Protein AF-A0A2E9BCG7-F1 (afdb_monomer_lite)

Foldseek 3Di:
DQQVCLCVPPVVVLVVVVVPDDPPPDDPVRVVVNCVVSCVSNVVSVVSNVVVVVVVVVVVVCVVVVD

Sequence (67 aa):
LGVQAPTIRFNIPLNNELQRLDISNSDESALALFRIKFESPWNRWNVIRSLNGVIAVCMLQLLLLQI

Structure (mmCIF, N/CA/C/O backbone):
data_AF-A0A2E9BCG7-F1
#
_entry.id   AF-A0A2E9BCG7-F1
#
loop_
_atom_site.group_PDB
_atom_site.id
_atom_site.type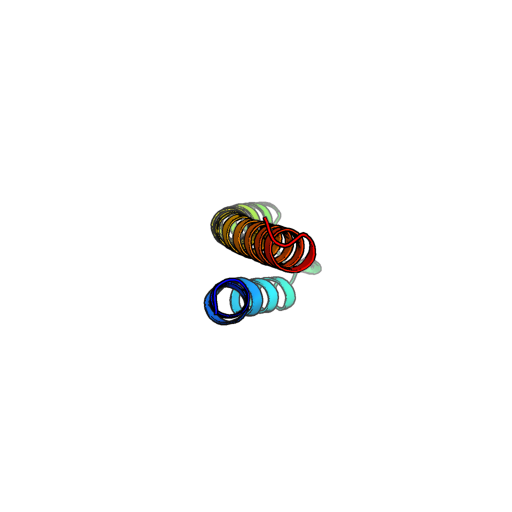_symbol
_atom_site.label_atom_id
_atom_site.label_alt_id
_atom_site.label_comp_id
_atom_site.label_asym_id
_atom_site.label_entity_id
_atom_site.label_seq_id
_atom_site.pdbx_PDB_ins_code
_atom_site.Cartn_x
_atom_site.Cartn_y
_atom_site.Cartn_z
_atom_site.occupancy
_atom_site.B_iso_or_equiv
_atom_site.auth_seq_id
_atom_site.auth_comp_id
_atom_site.auth_asym_id
_atom_site.auth_atom_id
_atom_site.pdbx_PDB_model_num
ATOM 1 N N . LEU A 1 1 ? -16.440 3.490 1.579 1.00 75.81 1 LEU A N 1
ATOM 2 C CA . LEU A 1 1 ? -15.574 3.689 0.384 1.00 75.81 1 LEU A CA 1
ATOM 3 C C . LEU A 1 1 ? -14.073 3.843 0.696 1.00 75.81 1 LEU A C 1
ATOM 5 O O . LEU A 1 1 ? -13.291 3.743 -0.239 1.00 75.81 1 LEU A O 1
ATOM 9 N N . GLY A 1 2 ? -13.644 4.034 1.955 1.00 88.06 2 GLY A N 1
ATOM 10 C CA . GLY A 1 2 ? -12.247 4.373 2.296 1.00 88.06 2 GLY A CA 1
ATOM 11 C C . GLY A 1 2 ? -11.168 3.372 1.858 1.00 88.06 2 GLY A C 1
ATOM 12 O O . GLY A 1 2 ? -10.102 3.786 1.422 1.00 88.06 2 GLY A O 1
ATOM 13 N N . VAL A 1 3 ? -11.448 2.066 1.890 1.00 94.31 3 VAL A N 1
ATOM 14 C CA . VAL A 1 3 ? -10.530 1.030 1.369 1.00 94.31 3 VAL A CA 1
ATOM 15 C C . VAL A 1 3 ? -10.722 0.830 -0.143 1.00 94.31 3 VAL A C 1
ATOM 17 O O . VAL A 1 3 ? -9.756 0.674 -0.895 1.00 94.31 3 VAL A O 1
ATOM 20 N N . GLN A 1 4 ? -11.972 0.893 -0.614 1.00 96.19 4 GLN A N 1
ATOM 21 C CA . GLN A 1 4 ? -12.317 0.435 -1.965 1.00 96.19 4 GLN A CA 1
ATOM 22 C C . GLN A 1 4 ? -11.957 1.475 -3.027 1.00 96.19 4 GLN A C 1
ATOM 24 O O . GLN A 1 4 ? -11.489 1.114 -4.103 1.00 96.19 4 GLN A O 1
ATOM 29 N N . ALA A 1 5 ? -12.101 2.766 -2.715 1.00 95.81 5 ALA A N 1
ATOM 30 C CA . ALA A 1 5 ? -11.769 3.838 -3.647 1.00 95.81 5 ALA A CA 1
ATOM 31 C C . ALA A 1 5 ? -10.262 3.890 -3.980 1.00 95.81 5 ALA A C 1
ATOM 33 O O . ALA A 1 5 ? -9.946 3.862 -5.171 1.00 95.81 5 ALA A O 1
ATOM 34 N N . PRO A 1 6 ? -9.318 3.866 -3.008 1.00 95.62 6 PRO A N 1
ATOM 35 C CA . PRO A 1 6 ? -7.892 3.754 -3.320 1.00 95.62 6 PRO A CA 1
ATOM 36 C C . PRO A 1 6 ? -7.547 2.480 -4.093 1.00 95.62 6 PRO A C 1
ATOM 38 O O . PRO A 1 6 ? -6.680 2.493 -4.968 1.00 95.62 6 PRO A O 1
ATOM 41 N N . THR A 1 7 ? -8.226 1.372 -3.785 1.00 96.94 7 THR A N 1
ATOM 42 C CA . THR A 1 7 ? -7.999 0.083 -4.450 1.00 96.94 7 THR A CA 1
ATOM 43 C C . THR A 1 7 ? -8.336 0.164 -5.937 1.00 96.94 7 THR A C 1
ATOM 45 O O . THR A 1 7 ? -7.481 -0.121 -6.770 1.00 96.94 7 THR A O 1
ATOM 48 N N . ILE A 1 8 ? -9.542 0.628 -6.275 1.00 97.94 8 ILE A N 1
ATOM 49 C CA . ILE A 1 8 ? -10.025 0.709 -7.661 1.00 97.94 8 ILE A CA 1
ATOM 50 C C . ILE A 1 8 ? -9.280 1.780 -8.458 1.00 97.94 8 ILE A C 1
ATOM 52 O O . ILE A 1 8 ? -8.921 1.554 -9.609 1.00 97.94 8 ILE A O 1
ATOM 56 N N . ARG A 1 9 ? -9.058 2.959 -7.867 1.00 97.00 9 ARG A N 1
ATOM 57 C CA . ARG A 1 9 ? -8.512 4.112 -8.597 1.00 97.00 9 ARG A CA 1
ATOM 58 C C . ARG A 1 9 ? -7.004 4.055 -8.805 1.00 97.00 9 ARG A C 1
ATOM 60 O O . ARG A 1 9 ? -6.534 4.625 -9.780 1.00 97.00 9 ARG A O 1
ATOM 67 N N . PHE A 1 10 ? -6.260 3.424 -7.897 1.00 97.25 10 PHE A N 1
ATOM 68 C CA . PHE A 1 10 ? -4.797 3.494 -7.907 1.00 97.25 10 PHE A CA 1
ATOM 69 C C . PHE A 1 10 ? -4.143 2.120 -7.855 1.00 97.25 10 PHE A C 1
ATOM 71 O O . PHE A 1 10 ? -3.374 1.790 -8.750 1.00 97.25 10 PHE A O 1
ATOM 78 N N . ASN A 1 11 ? -4.464 1.298 -6.854 1.00 97.38 11 ASN A N 1
ATOM 79 C CA . ASN A 1 11 ? -3.743 0.037 -6.655 1.00 97.38 11 ASN A CA 1
ATOM 80 C C . ASN A 1 11 ? -3.980 -0.956 -7.806 1.00 97.38 11 ASN A C 1
ATOM 82 O O . ASN A 1 11 ? -3.022 -1.542 -8.294 1.00 97.38 11 ASN A O 1
ATOM 86 N N . ILE A 1 12 ? -5.225 -1.119 -8.276 1.00 98.31 12 ILE A N 1
ATOM 87 C CA . ILE A 1 12 ? -5.533 -2.008 -9.409 1.00 98.31 12 ILE A CA 1
ATOM 88 C C . ILE A 1 12 ? -4.833 -1.535 -10.698 1.00 98.31 12 ILE A C 1
ATOM 90 O O . ILE A 1 12 ? -4.115 -2.339 -11.289 1.00 98.31 12 ILE A O 1
ATOM 94 N N . PRO A 1 13 ? -4.959 -0.263 -11.136 1.00 98.25 13 PRO A N 1
ATOM 95 C CA . PRO A 1 13 ? -4.234 0.226 -12.309 1.00 98.25 13 PRO A CA 1
ATOM 96 C C . PRO A 1 13 ? -2.715 0.047 -12.222 1.00 98.25 13 PRO A C 1
ATOM 98 O O . PRO A 1 13 ? -2.124 -0.477 -13.163 1.00 98.25 13 PRO A O 1
ATOM 101 N N . LEU A 1 14 ? -2.102 0.403 -11.086 1.00 98.12 14 LEU A N 1
ATOM 102 C CA . LEU A 1 14 ? -0.658 0.257 -10.878 1.00 98.12 14 LEU A CA 1
ATOM 103 C C . LEU A 1 14 ? -0.230 -1.215 -10.927 1.00 98.12 14 LEU A C 1
ATOM 105 O O . LEU A 1 14 ? 0.749 -1.550 -11.588 1.00 98.12 14 LEU A O 1
ATOM 109 N N . ASN A 1 15 ? -0.976 -2.117 -10.284 1.00 98.19 15 ASN A N 1
ATOM 110 C CA . ASN A 1 15 ? -0.687 -3.552 -10.343 1.00 98.19 15 ASN A CA 1
ATOM 111 C C . ASN A 1 15 ? -0.810 -4.095 -11.776 1.00 98.19 15 ASN A C 1
ATOM 113 O O . ASN A 1 15 ? 0.000 -4.918 -12.192 1.00 98.19 15 ASN A O 1
ATOM 117 N N . ASN A 1 16 ? -1.781 -3.606 -12.552 1.00 98.38 16 ASN A N 1
ATOM 118 C CA . ASN A 1 16 ? -1.927 -3.987 -13.955 1.00 98.38 16 ASN A CA 1
ATOM 119 C C . ASN A 1 16 ? -0.756 -3.479 -14.813 1.00 98.38 16 ASN A C 1
ATOM 121 O O . ASN A 1 16 ? -0.369 -4.149 -15.766 1.00 98.38 16 ASN A O 1
ATOM 125 N N . GLU A 1 17 ? -0.201 -2.301 -14.512 1.00 96.88 17 GLU A N 1
ATOM 126 C CA . GLU A 1 17 ? 1.027 -1.808 -15.151 1.00 96.88 17 GLU A CA 1
ATOM 127 C C . GLU A 1 17 ? 2.230 -2.686 -14.805 1.00 96.88 17 GLU A C 1
ATOM 129 O O . GLU A 1 17 ? 2.947 -3.096 -15.713 1.00 96.88 17 GLU A O 1
ATOM 134 N N . LEU A 1 18 ? 2.398 -3.041 -13.526 1.00 97.00 18 LEU A N 1
ATOM 135 C CA . LEU A 1 18 ? 3.446 -3.961 -13.075 1.00 97.00 18 LEU A CA 1
ATOM 136 C C . LEU A 1 18 ? 3.349 -5.320 -13.780 1.00 97.00 18 LEU A C 1
ATOM 138 O O . LEU A 1 18 ? 4.360 -5.850 -14.221 1.00 97.00 18 LEU A O 1
ATOM 142 N N . GLN A 1 19 ? 2.142 -5.865 -13.942 1.00 97.56 19 GLN A N 1
ATOM 143 C CA . GLN A 1 19 ? 1.934 -7.150 -14.615 1.00 97.56 19 GLN A CA 1
ATOM 144 C C . GLN A 1 19 ? 2.273 -7.112 -16.116 1.00 97.56 19 GLN A C 1
ATOM 146 O O . GLN A 1 19 ? 2.597 -8.145 -16.695 1.00 97.56 19 GLN A O 1
ATOM 151 N N . ARG A 1 20 ? 2.190 -5.941 -16.758 1.00 96.38 20 ARG A N 1
ATOM 152 C CA . ARG A 1 20 ? 2.555 -5.762 -18.174 1.00 96.38 20 ARG A CA 1
ATOM 153 C C . ARG A 1 20 ? 4.044 -5.489 -18.389 1.00 96.38 20 ARG A C 1
ATOM 155 O O . ARG A 1 20 ? 4.467 -5.432 -19.540 1.00 96.38 20 ARG A O 1
ATOM 162 N N . LEU A 1 21 ? 4.818 -5.278 -17.326 1.00 95.94 21 LEU A N 1
ATOM 163 C CA . LEU A 1 21 ? 6.249 -5.020 -17.427 1.00 95.94 21 LEU A CA 1
ATOM 164 C C . LEU A 1 21 ? 6.981 -6.284 -17.896 1.00 95.94 21 LEU A C 1
ATOM 166 O O . LEU A 1 21 ? 6.972 -7.306 -17.213 1.00 95.94 21 LEU A O 1
ATOM 170 N N . ASP A 1 22 ? 7.649 -6.198 -19.042 1.00 95.06 22 ASP A N 1
ATOM 171 C CA . ASP A 1 22 ? 8.510 -7.268 -19.542 1.00 95.06 22 ASP A CA 1
ATOM 172 C C . ASP A 1 22 ? 9.890 -7.180 -18.884 1.00 95.06 22 ASP A C 1
ATOM 174 O O . ASP A 1 22 ? 10.761 -6.425 -19.313 1.00 95.06 22 ASP A O 1
ATOM 178 N N . ILE A 1 23 ? 10.079 -7.940 -17.808 1.00 93.44 23 ILE A N 1
ATOM 179 C CA . ILE A 1 23 ? 11.325 -7.945 -17.032 1.00 93.44 23 ILE A CA 1
ATOM 180 C C . ILE A 1 23 ? 12.477 -8.560 -17.835 1.00 93.44 23 ILE A C 1
ATOM 182 O O . ILE A 1 23 ? 13.616 -8.127 -17.693 1.00 93.44 23 ILE A O 1
ATOM 186 N N . SER A 1 24 ? 12.195 -9.554 -18.679 1.00 93.50 24 SER A N 1
ATOM 187 C CA . SER A 1 24 ? 13.222 -10.317 -19.395 1.00 93.50 24 SER A CA 1
ATOM 188 C C . SER A 1 24 ? 13.896 -9.510 -20.500 1.00 93.50 24 SER A C 1
ATOM 190 O O . SER A 1 24 ? 15.072 -9.732 -20.772 1.00 93.50 24 SER A O 1
ATOM 192 N N . ASN A 1 25 ? 13.165 -8.576 -21.112 1.00 93.19 25 ASN A N 1
ATOM 193 C CA . ASN A 1 25 ? 13.665 -7.748 -22.211 1.00 93.19 25 ASN A CA 1
ATOM 194 C C . ASN A 1 25 ? 13.957 -6.290 -21.809 1.00 93.19 25 ASN A C 1
ATOM 196 O O . ASN A 1 25 ? 14.338 -5.486 -22.661 1.00 93.19 25 ASN A O 1
ATOM 200 N N . SER A 1 26 ? 13.774 -5.927 -20.536 1.00 92.31 26 SER A N 1
ATOM 201 C CA . SER A 1 26 ? 14.047 -4.573 -20.042 1.00 92.31 26 SER A CA 1
ATOM 202 C C . SER A 1 26 ? 15.486 -4.420 -19.559 1.00 92.31 26 SER A C 1
ATOM 204 O O . SER A 1 26 ? 16.010 -5.278 -18.854 1.00 92.31 26 SER A O 1
ATOM 206 N N . ASP A 1 27 ? 16.098 -3.278 -19.871 1.00 94.69 27 ASP A N 1
ATOM 207 C CA . ASP A 1 27 ? 17.371 -2.882 -19.267 1.00 94.69 27 ASP A CA 1
ATOM 208 C C . ASP A 1 27 ? 17.208 -2.559 -17.768 1.00 94.69 27 ASP A C 1
ATOM 210 O O . ASP A 1 27 ? 16.160 -2.080 -17.320 1.00 94.69 27 ASP A O 1
ATOM 214 N N . GLU A 1 28 ? 18.270 -2.769 -16.990 1.00 94.75 28 GLU A N 1
ATOM 215 C CA . GLU A 1 28 ? 18.295 -2.544 -15.543 1.00 94.75 28 GLU A CA 1
ATOM 216 C C . GLU A 1 28 ? 17.936 -1.093 -15.187 1.00 94.75 28 GLU A C 1
ATOM 218 O O . GLU A 1 28 ? 17.175 -0.844 -14.245 1.00 94.75 28 GLU A O 1
ATOM 223 N N . SER A 1 29 ? 18.395 -0.125 -15.989 1.00 95.88 29 SER A N 1
ATOM 224 C CA . SER A 1 29 ? 18.062 1.288 -15.783 1.00 95.88 29 SER A CA 1
ATOM 225 C C . SER A 1 29 ? 16.564 1.568 -15.970 1.00 95.88 29 SER A C 1
ATOM 227 O O . SER A 1 29 ? 15.966 2.330 -15.203 1.00 95.88 29 SER A O 1
ATOM 229 N N . ALA A 1 30 ? 15.920 0.904 -16.935 1.00 94.69 30 ALA A N 1
ATOM 230 C CA . ALA A 1 30 ? 14.489 1.029 -17.189 1.00 94.69 30 ALA A CA 1
ATOM 231 C C . ALA A 1 30 ? 13.663 0.414 -16.050 1.00 94.69 30 ALA A C 1
ATOM 233 O O . ALA A 1 30 ? 12.681 1.017 -15.606 1.00 94.69 30 ALA A O 1
ATOM 234 N N . LEU A 1 31 ? 14.094 -0.736 -15.523 1.00 96.88 31 LEU A N 1
ATOM 235 C CA . LEU A 1 31 ? 13.470 -1.382 -14.366 1.00 96.88 31 LEU A CA 1
ATOM 236 C C . LEU A 1 31 ? 13.590 -0.525 -13.101 1.00 96.88 31 LEU A C 1
ATOM 238 O O . LEU A 1 31 ? 12.609 -0.365 -12.371 1.00 96.88 31 LEU A O 1
ATOM 242 N N . ALA A 1 32 ? 14.752 0.089 -12.862 1.00 96.50 32 ALA A N 1
ATOM 243 C CA . ALA A 1 32 ? 14.954 0.996 -11.734 1.00 96.50 32 ALA A CA 1
ATOM 244 C C . ALA A 1 32 ? 14.036 2.229 -11.818 1.00 96.50 32 ALA A C 1
ATOM 246 O O . ALA A 1 32 ? 13.390 2.603 -10.834 1.00 96.50 32 ALA A O 1
ATOM 247 N N . LEU A 1 33 ? 13.912 2.829 -13.005 1.00 96.12 33 LEU A N 1
ATOM 248 C CA . LEU A 1 33 ? 13.005 3.955 -13.235 1.00 96.12 33 LEU A CA 1
ATOM 249 C C . LE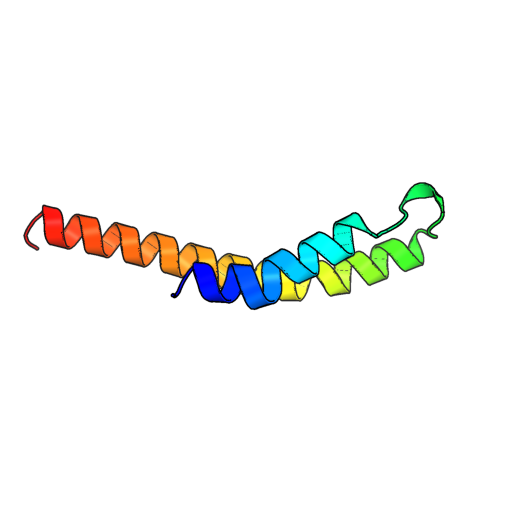U A 1 33 ? 11.534 3.560 -13.069 1.00 96.12 33 LEU A C 1
ATOM 251 O O . LEU A 1 33 ? 10.764 4.317 -12.472 1.00 96.12 33 LEU A O 1
ATOM 255 N N . PHE A 1 34 ? 11.137 2.388 -13.574 1.00 96.81 34 PHE A N 1
ATOM 256 C CA . PHE A 1 34 ? 9.788 1.861 -13.377 1.00 96.81 34 PHE A CA 1
ATOM 257 C C . PHE A 1 34 ? 9.491 1.680 -11.887 1.00 96.81 34 PHE A C 1
ATOM 259 O O . PHE A 1 34 ? 8.473 2.167 -11.396 1.00 96.81 34 PHE A O 1
ATOM 266 N N . ARG A 1 35 ? 10.413 1.049 -11.153 1.00 96.62 35 ARG A N 1
ATOM 267 C CA . ARG A 1 35 ? 10.288 0.804 -9.716 1.00 96.62 35 ARG A CA 1
ATOM 268 C C . ARG A 1 35 ? 10.046 2.095 -8.938 1.00 96.62 35 ARG A C 1
ATOM 270 O O . ARG A 1 35 ? 9.085 2.165 -8.180 1.00 96.62 35 ARG A O 1
ATOM 277 N N . ILE A 1 36 ? 10.845 3.137 -9.172 1.00 96.12 36 ILE A N 1
ATOM 278 C CA . ILE A 1 36 ? 10.683 4.439 -8.499 1.00 96.12 36 ILE A CA 1
ATOM 279 C C . ILE A 1 36 ? 9.296 5.040 -8.778 1.00 96.12 36 ILE A C 1
ATOM 281 O O . ILE A 1 36 ? 8.633 5.545 -7.867 1.00 96.12 36 ILE A O 1
ATOM 285 N N . LYS A 1 37 ? 8.841 4.973 -10.035 1.00 96.19 37 LYS A N 1
ATOM 286 C CA . LYS A 1 37 ? 7.533 5.500 -10.453 1.00 96.19 37 LYS A CA 1
ATOM 287 C C . LYS A 1 37 ? 6.363 4.701 -9.882 1.00 96.19 37 LYS A C 1
ATOM 289 O O . LYS A 1 37 ? 5.329 5.296 -9.596 1.00 96.19 37 LYS A O 1
ATOM 294 N N . PHE A 1 38 ? 6.524 3.393 -9.704 1.00 97.88 38 PHE A N 1
ATOM 295 C CA . PHE A 1 38 ? 5.509 2.509 -9.139 1.00 97.88 38 PHE A CA 1
ATOM 296 C C . PHE A 1 38 ? 5.432 2.629 -7.610 1.00 97.88 38 PHE A C 1
ATOM 298 O O . PHE A 1 38 ? 4.352 2.848 -7.060 1.00 97.88 38 PHE A O 1
ATOM 305 N N . GLU A 1 39 ? 6.567 2.527 -6.913 1.00 97.81 39 GLU A N 1
ATOM 306 C CA . GLU A 1 39 ? 6.609 2.391 -5.453 1.00 97.81 39 GLU A CA 1
ATOM 307 C C . GLU A 1 39 ? 6.022 3.605 -4.730 1.00 97.81 39 GLU A C 1
ATOM 309 O O . GLU A 1 39 ? 5.239 3.440 -3.797 1.00 97.81 39 GLU A O 1
ATOM 314 N N . SER A 1 40 ? 6.358 4.827 -5.152 1.00 96.25 40 SER A N 1
ATOM 315 C CA . SER A 1 40 ? 5.902 6.051 -4.478 1.00 96.25 40 SER A CA 1
ATOM 316 C C . SER A 1 40 ? 4.366 6.186 -4.426 1.00 96.25 40 SER A C 1
ATOM 318 O O . SER A 1 40 ? 3.804 6.272 -3.324 1.00 96.25 40 SER A O 1
ATOM 320 N N . PRO A 1 41 ? 3.633 6.168 -5.560 1.00 96.81 41 PRO A N 1
ATOM 321 C CA . PRO A 1 41 ? 2.176 6.233 -5.527 1.00 96.81 41 PRO A CA 1
ATOM 322 C C . PRO A 1 41 ? 1.550 4.974 -4.921 1.00 96.81 41 PRO A C 1
ATOM 324 O O . PRO A 1 41 ? 0.558 5.103 -4.199 1.00 96.81 41 PRO A O 1
ATOM 327 N N . TRP A 1 42 ? 2.115 3.786 -5.165 1.00 98.38 42 TRP A N 1
ATOM 328 C CA . TRP A 1 42 ? 1.584 2.539 -4.617 1.00 98.38 42 TRP A CA 1
ATOM 329 C C . TRP A 1 42 ? 1.635 2.541 -3.086 1.00 98.38 42 TRP A C 1
ATOM 331 O O . TRP A 1 42 ? 0.601 2.392 -2.435 1.00 98.38 42 TRP A O 1
ATOM 341 N N . ASN A 1 43 ? 2.800 2.831 -2.498 1.00 98.12 43 ASN A N 1
ATOM 342 C CA . ASN A 1 43 ? 2.982 2.880 -1.047 1.00 98.12 43 ASN A CA 1
ATOM 343 C C . ASN A 1 43 ? 2.067 3.921 -0.401 1.00 98.12 43 ASN A C 1
ATOM 345 O O . ASN A 1 43 ? 1.397 3.620 0.587 1.00 98.12 43 ASN A O 1
ATOM 349 N N . ARG A 1 44 ? 1.969 5.123 -0.983 1.00 97.44 44 ARG A N 1
ATOM 350 C CA . ARG A 1 44 ? 1.094 6.186 -0.466 1.00 97.44 44 ARG A CA 1
ATOM 351 C C . ARG A 1 44 ? -0.361 5.726 -0.362 1.00 97.44 44 ARG A C 1
ATOM 353 O O . ARG A 1 44 ? -0.992 5.885 0.683 1.00 97.44 44 ARG A O 1
ATOM 360 N N . TRP A 1 45 ? -0.904 5.151 -1.432 1.00 97.69 45 TRP A N 1
ATOM 361 C CA . TRP A 1 45 ? -2.300 4.709 -1.447 1.00 97.69 45 TRP A CA 1
ATOM 362 C C . TRP A 1 45 ? -2.532 3.443 -0.629 1.00 97.69 45 TRP A C 1
ATOM 364 O O . TRP A 1 45 ? -3.604 3.290 -0.041 1.00 97.69 45 TRP A O 1
ATOM 374 N N . ASN A 1 46 ? -1.531 2.572 -0.535 1.00 97.44 46 ASN A N 1
ATOM 375 C CA . ASN A 1 46 ? -1.582 1.395 0.312 1.00 97.44 46 ASN A CA 1
ATOM 376 C C . ASN A 1 46 ? -1.622 1.768 1.804 1.00 97.44 46 ASN A C 1
ATOM 378 O O . ASN A 1 46 ? -2.431 1.214 2.544 1.00 97.44 46 ASN A O 1
ATOM 382 N N . VAL A 1 47 ? -0.839 2.764 2.236 1.00 97.88 47 VAL A N 1
ATOM 383 C CA . VAL A 1 47 ? -0.884 3.295 3.611 1.00 97.88 47 VAL A CA 1
ATOM 384 C C . VAL A 1 47 ? -2.265 3.865 3.933 1.00 97.88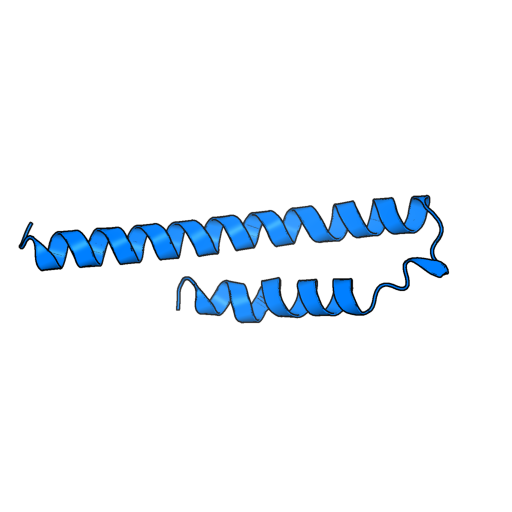 47 VAL A C 1
ATOM 386 O O . VAL A 1 47 ? -2.860 3.487 4.940 1.00 97.88 47 VAL A O 1
ATOM 389 N N . ILE A 1 48 ? -2.826 4.707 3.057 1.00 97.00 48 ILE A N 1
ATOM 390 C CA . ILE A 1 48 ? -4.174 5.273 3.247 1.00 97.00 48 ILE A CA 1
ATOM 391 C C . ILE A 1 48 ? -5.219 4.158 3.372 1.00 97.00 48 ILE A C 1
ATOM 393 O O . ILE A 1 48 ? -6.079 4.200 4.255 1.00 97.00 48 ILE A O 1
ATOM 397 N N . ARG A 1 49 ? -5.142 3.143 2.506 1.00 96.94 49 ARG A N 1
ATOM 398 C CA . ARG A 1 49 ? -6.046 1.989 2.521 1.00 96.94 49 ARG A CA 1
ATOM 399 C C . ARG A 1 49 ? -5.950 1.219 3.842 1.00 96.94 49 ARG A C 1
ATOM 401 O O . ARG A 1 49 ? -6.982 0.901 4.429 1.00 96.94 49 ARG A O 1
ATOM 408 N N . SER A 1 50 ? -4.737 0.959 4.321 1.00 97.44 50 SER A N 1
ATOM 409 C CA . SER A 1 50 ? -4.494 0.255 5.584 1.00 97.44 50 SER A CA 1
ATOM 410 C C . SER A 1 50 ? -5.005 1.040 6.789 1.00 97.44 50 SER A C 1
ATOM 412 O O . SER A 1 50 ? -5.703 0.469 7.620 1.00 97.44 50 SER A O 1
ATOM 414 N N . LEU A 1 51 ? -4.752 2.352 6.851 1.00 98.12 51 LEU A N 1
ATOM 415 C CA . LEU A 1 51 ? -5.266 3.208 7.926 1.00 98.12 51 LEU A CA 1
ATOM 416 C C . LEU A 1 51 ? -6.796 3.197 7.976 1.00 98.12 51 LEU A C 1
ATOM 418 O O . LEU A 1 51 ? -7.371 3.039 9.047 1.00 98.12 51 LEU A O 1
ATOM 422 N N . ASN A 1 52 ? -7.463 3.285 6.821 1.00 97.25 52 ASN A N 1
ATOM 423 C CA . ASN A 1 52 ? -8.922 3.167 6.754 1.00 97.25 52 ASN A CA 1
ATOM 424 C C . ASN A 1 52 ? -9.419 1.807 7.268 1.00 97.25 52 ASN A C 1
ATOM 426 O O . ASN A 1 52 ? -10.433 1.753 7.959 1.00 97.25 52 ASN A O 1
ATOM 430 N N . GLY A 1 53 ? -8.717 0.718 6.941 1.00 97.19 53 GLY A N 1
ATOM 431 C CA . GLY A 1 53 ? -9.040 -0.618 7.445 1.00 97.19 53 GLY A CA 1
ATOM 432 C C . GLY A 1 53 ? -8.897 -0.718 8.964 1.00 97.19 53 GLY A C 1
ATOM 433 O O . GLY A 1 53 ? -9.817 -1.179 9.631 1.00 97.19 53 GLY A O 1
ATOM 434 N N . VAL A 1 54 ? -7.783 -0.224 9.512 1.00 98.31 54 VAL A N 1
ATOM 435 C CA . VAL A 1 54 ? -7.539 -0.193 10.962 1.00 98.31 54 VAL A CA 1
ATOM 436 C C . VAL A 1 54 ? -8.602 0.636 11.677 1.00 98.31 54 VAL A C 1
ATOM 438 O O . VAL A 1 54 ? -9.179 0.160 12.645 1.00 98.31 54 VAL A O 1
ATOM 441 N N . ILE A 1 55 ? -8.916 1.836 11.179 1.00 97.81 55 ILE A N 1
ATOM 442 C CA . ILE A 1 55 ? -9.952 2.698 11.765 1.00 97.81 55 ILE A CA 1
ATOM 443 C C . ILE A 1 55 ? -11.308 1.993 11.755 1.00 97.81 55 ILE A C 1
ATOM 445 O O . ILE A 1 55 ? -11.978 1.967 12.781 1.00 97.81 55 ILE A O 1
ATOM 449 N N . ALA A 1 56 ? -11.700 1.387 10.630 1.00 96.88 56 ALA A N 1
ATOM 450 C CA . ALA A 1 56 ? -12.972 0.677 10.535 1.00 96.88 56 ALA A CA 1
ATOM 451 C C . ALA A 1 56 ? -13.063 -0.455 11.565 1.00 96.88 56 ALA A C 1
ATOM 453 O O . ALA A 1 56 ? -14.072 -0.581 12.252 1.00 96.88 56 ALA A O 1
ATOM 454 N N . VAL A 1 57 ? -11.992 -1.235 11.709 1.00 97.50 57 VAL A N 1
ATOM 455 C CA . VAL A 1 57 ? -11.899 -2.295 12.714 1.00 97.50 57 VAL A CA 1
ATOM 456 C C . VAL A 1 57 ? -11.978 -1.700 14.125 1.00 97.50 57 VAL A C 1
ATOM 458 O O . VAL A 1 57 ? -12.846 -2.089 14.890 1.00 97.50 57 VAL A O 1
ATOM 461 N N . CYS A 1 58 ? -11.192 -0.680 14.469 1.00 98.06 58 CYS A N 1
ATOM 462 C CA . CYS A 1 58 ? -11.293 -0.033 15.783 1.00 98.06 58 CYS A CA 1
ATOM 463 C C . CYS A 1 58 ? -12.713 0.471 16.089 1.00 98.06 58 CYS A C 1
ATOM 465 O O . CYS A 1 58 ? -13.210 0.252 17.188 1.00 98.06 58 CYS A O 1
ATOM 467 N N . MET A 1 59 ? -13.392 1.092 15.120 1.00 97.19 59 MET A N 1
ATOM 468 C CA . MET A 1 59 ? -14.774 1.559 15.285 1.00 97.19 59 MET A CA 1
ATOM 469 C C . MET A 1 59 ? -15.753 0.405 15.52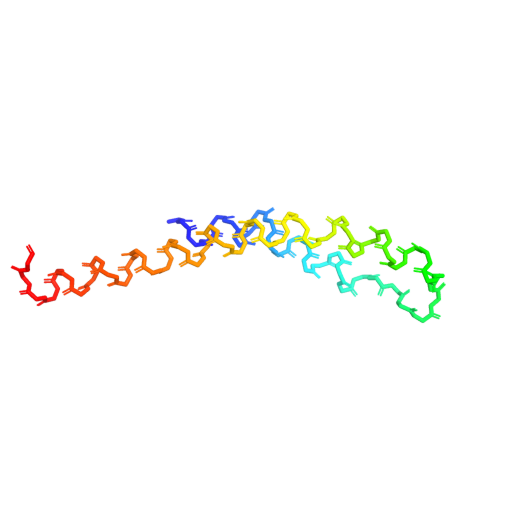4 1.00 97.19 59 MET A C 1
ATOM 471 O O . MET A 1 59 ? -16.639 0.529 16.365 1.00 97.19 59 MET A O 1
ATOM 475 N N . LEU A 1 60 ? -15.593 -0.718 14.817 1.00 97.44 60 LEU A N 1
ATOM 476 C CA . LEU A 1 60 ? -16.411 -1.914 15.036 1.00 97.44 60 LEU A CA 1
ATOM 477 C C . LEU A 1 60 ? -16.187 -2.499 16.434 1.00 97.44 60 LEU A C 1
ATOM 479 O O . LEU A 1 60 ? -17.151 -2.903 17.079 1.00 97.44 60 LEU A O 1
ATOM 483 N N . GLN A 1 61 ? -14.948 -2.498 16.926 1.00 97.75 61 GLN A N 1
ATOM 484 C CA . GLN A 1 61 ? -14.637 -2.936 18.285 1.00 97.75 61 GLN A CA 1
ATOM 485 C C . GLN A 1 61 ? -15.233 -2.011 19.346 1.00 97.75 61 GLN A C 1
ATOM 487 O O . GLN A 1 61 ? -15.792 -2.509 20.316 1.00 97.75 61 GLN A O 1
ATOM 492 N N . LEU A 1 62 ? -15.145 -0.690 19.169 1.00 97.94 62 LEU A N 1
ATOM 493 C CA . LEU A 1 62 ? -15.761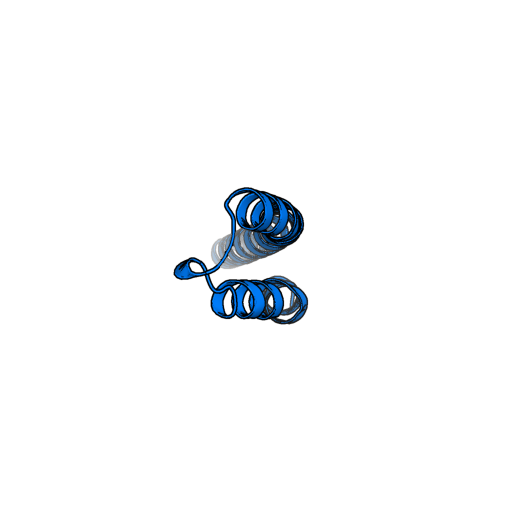 0.273 20.090 1.00 97.94 62 LEU A CA 1
ATOM 494 C C . LEU A 1 62 ? -17.280 0.076 20.148 1.00 97.94 62 LEU A C 1
ATOM 496 O O . LEU A 1 62 ? -17.841 -0.097 21.227 1.00 97.94 62 LEU A O 1
ATOM 500 N N . LEU A 1 63 ? -17.918 -0.054 18.980 1.00 97.56 63 LEU A N 1
ATOM 501 C CA . LEU A 1 63 ? -19.343 -0.363 18.875 1.00 97.56 63 LEU A CA 1
ATOM 502 C C . LEU A 1 63 ? -19.710 -1.680 19.577 1.00 97.56 63 LEU A C 1
ATOM 504 O O . LEU A 1 63 ? -20.710 -1.739 20.293 1.00 97.56 63 LEU A O 1
ATOM 508 N N . LEU A 1 64 ? -18.912 -2.733 19.376 1.00 97.88 64 LEU A N 1
ATOM 509 C CA . LEU A 1 64 ? -19.118 -4.038 20.007 1.00 97.88 64 LEU A CA 1
ATOM 510 C C . LEU A 1 64 ? -19.006 -3.956 21.534 1.00 97.88 64 LEU A C 1
ATOM 512 O O . LEU A 1 64 ? -19.785 -4.590 22.240 1.00 97.88 64 LEU A O 1
ATOM 516 N N . LEU A 1 65 ? -18.045 -3.178 22.032 1.00 97.69 65 LEU A N 1
ATOM 517 C CA . LEU A 1 65 ? -17.798 -2.989 23.460 1.00 97.69 65 LEU A CA 1
ATOM 518 C C . LEU A 1 65 ? -18.735 -1.953 24.102 1.00 97.69 65 LEU A C 1
ATOM 520 O O . LEU A 1 65 ? -18.683 -1.791 25.318 1.00 97.69 65 LEU A O 1
ATOM 524 N N . GLN A 1 66 ? -19.599 -1.299 23.314 1.00 89.75 66 GLN A N 1
ATOM 525 C CA . GLN A 1 66 ? -20.500 -0.223 23.755 1.00 89.75 66 GLN A CA 1
ATOM 526 C C . GLN A 1 66 ? -19.742 0.950 24.409 1.00 89.75 66 GLN A C 1
ATOM 528 O O . GLN A 1 66 ? -20.253 1.589 25.330 1.00 89.75 66 GLN A O 1
ATOM 533 N N . ILE A 1 67 ? -18.515 1.201 23.943 1.00 74.38 67 ILE A N 1
ATOM 534 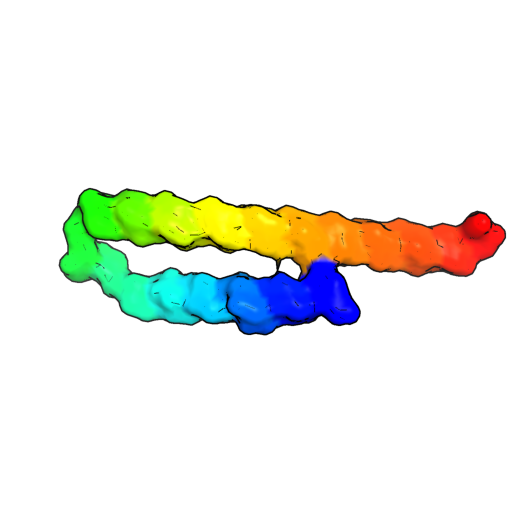C CA . ILE A 1 67 ? -17.667 2.338 24.333 1.00 74.38 67 ILE A CA 1
ATOM 535 C C . ILE A 1 67 ? -17.864 3.447 23.303 1.00 74.38 67 ILE A C 1
ATOM 537 O O . ILE A 1 67 ? -18.099 4.599 23.725 1.00 74.38 67 ILE A O 1
#

Secondary structure (DSSP, 8-state):
-TTHHHIIIIIHHHHHHHHH--TTTS-HHHHHHHHHHHHHHHHHHHHHHHHHHHHHHHHHHHHHHT-

pLDDT: mean 95.91, std 4.12, range [74.38, 98.38]

Radius of gyration: 16.94 Å; chains: 1; bounding box: 39×17×46 Å